Protein AF-A0A9N9IMZ1-F1 (afdb_monomer)

Structure (mmCIF, N/CA/C/O backbone):
data_AF-A0A9N9IMZ1-F1
#
_entry.id   AF-A0A9N9IMZ1-F1
#
loop_
_atom_site.group_PDB
_atom_site.id
_atom_site.type_symbol
_atom_site.label_atom_id
_atom_site.label_alt_id
_atom_site.label_comp_id
_atom_site.label_asym_id
_atom_site.label_entity_id
_atom_site.label_seq_id
_atom_site.pdbx_PDB_ins_code
_atom_site.Cartn_x
_atom_site.Cartn_y
_atom_site.Cartn_z
_atom_site.occupancy
_atom_site.B_iso_or_equiv
_atom_site.auth_seq_id
_atom_site.auth_comp_id
_atom_site.auth_asym_id
_atom_site.auth_atom_id
_atom_site.pdbx_PDB_model_num
ATOM 1 N N . ALA A 1 1 ? -19.284 18.993 -23.739 1.00 40.97 1 ALA A N 1
ATOM 2 C CA . ALA A 1 1 ? -19.706 17.593 -23.577 1.00 40.97 1 ALA A CA 1
ATOM 3 C C . ALA A 1 1 ? -20.248 17.410 -22.160 1.00 40.97 1 ALA A C 1
ATOM 5 O O . ALA A 1 1 ? -19.485 17.310 -21.209 1.00 40.97 1 ALA A O 1
ATOM 6 N N . ASP A 1 2 ? -21.569 17.551 -22.068 1.00 45.91 2 ASP A N 1
ATOM 7 C CA . ASP A 1 2 ? -22.523 17.080 -21.057 1.00 45.91 2 ASP A CA 1
ATOM 8 C C . ASP A 1 2 ? -22.182 17.094 -19.559 1.00 45.91 2 ASP A C 1
ATOM 10 O O . ASP A 1 2 ? -21.832 16.078 -18.962 1.00 4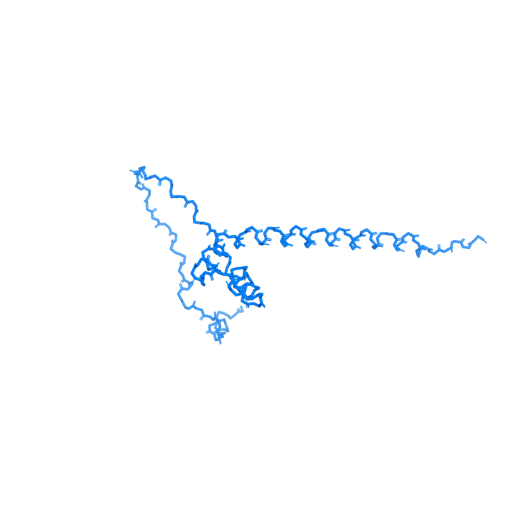5.91 2 ASP A O 1
ATOM 14 N N . LYS A 1 3 ? -22.500 18.221 -18.904 1.00 49.62 3 LYS A N 1
ATOM 15 C CA . LYS A 1 3 ? -22.814 18.239 -17.461 1.00 49.62 3 LYS A CA 1
ATOM 16 C C . LYS A 1 3 ? -24.019 17.343 -17.123 1.00 49.62 3 LYS A C 1
ATOM 18 O O . LYS A 1 3 ? -24.085 16.814 -16.019 1.00 49.62 3 LYS A O 1
ATOM 23 N N . GLU A 1 4 ? -24.930 17.146 -18.078 1.00 53.75 4 GLU A N 1
ATOM 24 C CA . GLU A 1 4 ? -26.135 16.319 -17.928 1.00 53.75 4 GLU A CA 1
ATOM 25 C C . GLU A 1 4 ? -25.819 14.835 -17.706 1.00 53.75 4 GLU A C 1
ATOM 27 O O . GLU A 1 4 ? -26.417 14.201 -16.840 1.00 53.75 4 GLU A O 1
ATOM 32 N N . LYS A 1 5 ? -24.805 14.292 -18.394 1.00 53.62 5 LYS A N 1
ATOM 33 C CA . LYS A 1 5 ? -24.388 12.890 -18.221 1.00 53.62 5 LYS A CA 1
ATOM 34 C C . LYS A 1 5 ? -23.650 12.632 -16.909 1.00 53.62 5 LYS A C 1
ATOM 36 O O . LYS A 1 5 ? -23.683 11.516 -16.401 1.00 53.62 5 LYS A O 1
ATOM 41 N N . LEU A 1 6 ? -23.008 13.653 -16.333 1.00 50.69 6 LEU A N 1
ATOM 42 C CA . LEU A 1 6 ? -22.298 13.522 -15.059 1.00 50.69 6 LEU A CA 1
ATOM 43 C C . LEU A 1 6 ? -23.271 13.434 -13.871 1.00 50.69 6 LEU A C 1
ATOM 45 O O . LEU A 1 6 ? -22.971 12.740 -12.905 1.00 50.69 6 LEU A O 1
ATOM 49 N N . ALA A 1 7 ? -24.444 14.073 -13.971 1.00 53.25 7 ALA A N 1
ATOM 50 C CA . ALA A 1 7 ? -25.483 14.072 -12.938 1.00 53.25 7 ALA A CA 1
ATOM 51 C C . ALA A 1 7 ? -26.222 12.729 -12.787 1.00 53.25 7 ALA A C 1
ATOM 53 O O . ALA A 1 7 ? -26.801 12.456 -11.740 1.00 53.25 7 ALA A O 1
ATOM 54 N N . GLN A 1 8 ? -26.186 11.890 -13.824 1.00 54.94 8 GLN A N 1
ATOM 55 C CA . GLN A 1 8 ? -26.837 10.575 -13.851 1.00 54.94 8 GLN A CA 1
ATOM 56 C C . GLN A 1 8 ? -25.913 9.442 -13.372 1.00 54.94 8 GLN A C 1
ATOM 58 O O . GLN A 1 8 ? -26.324 8.285 -13.316 1.00 54.94 8 GLN A O 1
ATOM 63 N N . HIS A 1 9 ? -24.658 9.749 -13.026 1.00 53.62 9 HIS A N 1
ATOM 64 C CA . HIS A 1 9 ? -23.725 8.746 -12.527 1.00 53.62 9 HIS A CA 1
ATOM 65 C C . HIS A 1 9 ? -24.094 8.371 -11.079 1.00 53.62 9 HIS A C 1
ATOM 67 O O . HIS A 1 9 ? -24.279 9.271 -10.259 1.00 53.62 9 HIS A O 1
ATOM 73 N N . PRO A 1 10 ? -24.129 7.079 -10.698 1.00 55.06 10 PRO A N 1
ATOM 74 C CA . PRO A 1 10 ? -24.545 6.628 -9.357 1.00 55.06 10 PRO A CA 1
ATOM 75 C C . PRO A 1 10 ? -23.657 7.143 -8.208 1.00 55.06 10 PRO A C 1
ATOM 77 O O . PRO A 1 10 ? -23.964 6.952 -7.036 1.00 55.06 10 PRO A O 1
ATOM 80 N N . THR A 1 11 ? -22.545 7.798 -8.540 1.00 54.66 11 THR A N 1
ATOM 81 C CA . THR A 1 11 ? -21.580 8.410 -7.619 1.00 54.66 11 THR A CA 1
ATOM 82 C C . THR A 1 11 ? -21.624 9.944 -7.625 1.00 54.66 11 THR A C 1
ATOM 84 O O . THR A 1 11 ? -20.747 10.577 -7.036 1.00 54.66 11 THR A O 1
ATOM 87 N N . TYR A 1 12 ? -22.585 10.563 -8.314 1.00 47.25 12 TYR A N 1
ATOM 88 C CA . TYR A 1 12 ? -22.712 12.016 -8.394 1.00 47.25 12 TYR A CA 1
ATOM 89 C C . TYR A 1 12 ? -23.315 12.595 -7.106 1.00 47.25 12 TYR A C 1
ATOM 91 O O . TYR A 1 12 ? -24.391 12.192 -6.676 1.00 47.25 12 TYR A O 1
ATOM 99 N N . CYS A 1 13 ? -22.619 13.557 -6.491 1.00 52.16 13 CYS A N 1
ATOM 100 C CA . CYS A 1 13 ? -23.084 14.276 -5.305 1.00 52.16 13 CYS A CA 1
ATOM 101 C C . CYS A 1 13 ? -23.328 15.751 -5.647 1.00 52.16 13 CYS A C 1
ATOM 103 O O . CYS A 1 13 ? -22.394 16.499 -5.951 1.00 52.16 13 CYS A O 1
ATOM 105 N N . SER A 1 14 ? -24.591 16.166 -5.563 1.00 49.59 14 SER A N 1
ATOM 106 C CA . SER A 1 14 ? -25.085 17.513 -5.873 1.00 49.59 14 SER A CA 1
ATOM 107 C C . SER A 1 14 ? -24.464 18.613 -4.998 1.00 49.59 14 SER A C 1
ATOM 109 O O . SER A 1 14 ? -24.366 19.761 -5.427 1.00 49.59 14 SER A O 1
ATOM 111 N N . ASP A 1 15 ? -23.992 18.267 -3.796 1.00 52.47 15 ASP A N 1
ATOM 112 C CA . ASP A 1 15 ? -23.416 19.213 -2.829 1.00 52.47 15 ASP A CA 1
ATOM 113 C C . ASP A 1 15 ? -21.951 19.581 -3.117 1.00 52.47 15 ASP A C 1
ATOM 115 O O . ASP A 1 15 ? -21.393 20.488 -2.495 1.00 52.47 15 ASP A O 1
ATOM 119 N N . CYS A 1 16 ? -21.299 18.912 -4.073 1.00 46.38 16 CYS A N 1
ATOM 120 C CA . CYS A 1 16 ? -19.895 19.164 -4.407 1.00 46.38 16 CYS A CA 1
ATOM 121 C C . CYS A 1 16 ? -19.679 20.339 -5.383 1.00 46.38 16 CYS A C 1
ATOM 123 O O . CYS A 1 16 ? -18.531 20.667 -5.685 1.00 46.38 16 CYS A O 1
ATOM 125 N N . VAL A 1 17 ? -20.742 21.008 -5.853 1.00 45.75 17 VAL A N 1
ATOM 126 C CA . VAL A 1 17 ? -20.668 22.101 -6.847 1.00 45.75 17 VAL A CA 1
ATOM 127 C C . VAL A 1 17 ? -21.015 23.460 -6.230 1.00 45.75 17 VAL A C 1
ATOM 129 O O . VAL A 1 17 ? -21.928 24.153 -6.670 1.00 45.75 17 VAL A O 1
ATOM 132 N N . LYS A 1 18 ? -20.267 23.895 -5.214 1.00 47.03 18 LYS A N 1
ATOM 133 C CA . LYS A 1 18 ? -20.203 25.328 -4.872 1.00 47.03 18 LYS A CA 1
ATOM 134 C C . LYS A 1 18 ? -18.758 25.774 -4.657 1.00 47.03 18 LYS A C 1
ATOM 136 O O . LYS A 1 18 ? -18.211 25.560 -3.576 1.00 47.03 18 LYS A O 1
ATOM 141 N N . PRO A 1 19 ? -18.128 26.440 -5.642 1.00 46.00 19 PRO A N 1
ATOM 142 C CA . PRO A 1 19 ? -16.925 27.211 -5.389 1.00 46.00 19 PRO A CA 1
ATOM 143 C C . PRO A 1 19 ? -17.338 28.558 -4.777 1.00 46.00 19 PRO A C 1
ATOM 145 O O . PRO A 1 19 ? -17.509 29.543 -5.486 1.00 46.00 19 PRO A O 1
ATOM 148 N N . SER A 1 20 ? -17.518 28.625 -3.456 1.00 39.38 20 SER A N 1
ATOM 149 C CA . SER A 1 20 ? -17.590 29.923 -2.767 1.00 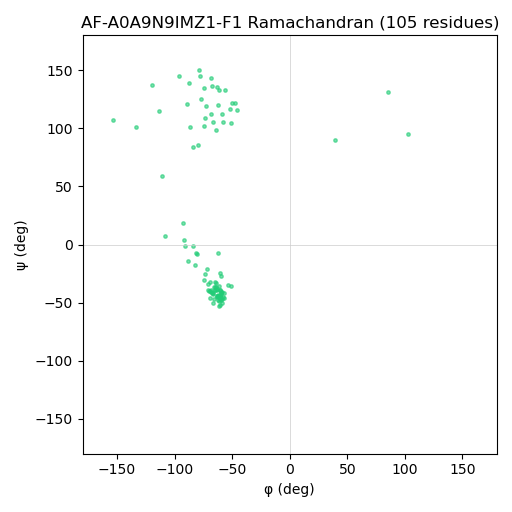39.38 20 SER A CA 1
ATOM 150 C C . SER A 1 20 ? -16.177 30.409 -2.466 1.00 39.38 20 SER A C 1
ATOM 152 O O . SER A 1 20 ? -15.638 30.194 -1.380 1.00 39.38 20 SER A O 1
ATOM 154 N N . LEU A 1 21 ? -15.565 31.048 -3.460 1.00 47.97 21 LEU A N 1
ATOM 155 C CA . LEU A 1 21 ? -14.424 31.933 -3.260 1.00 47.97 21 LEU A CA 1
ATOM 156 C C . LEU A 1 21 ? -14.935 33.349 -2.960 1.00 47.97 21 LEU A C 1
ATOM 158 O O . LEU A 1 21 ? -15.842 33.825 -3.634 1.00 47.97 21 LEU A O 1
ATOM 162 N N . LEU A 1 22 ? -14.259 33.989 -1.994 1.00 45.62 22 LEU A N 1
ATOM 163 C CA . LEU A 1 22 ? -14.318 35.389 -1.532 1.00 45.62 22 LEU A CA 1
ATOM 164 C C . LEU A 1 22 ? -15.095 35.627 -0.222 1.00 45.62 22 LEU A C 1
ATOM 166 O O . LEU A 1 22 ? -16.297 35.860 -0.202 1.00 45.62 22 LEU A O 1
ATOM 170 N N . VAL A 1 23 ? -14.341 35.646 0.887 1.00 41.47 23 VAL A N 1
ATOM 171 C CA . VAL A 1 23 ? -14.730 36.260 2.170 1.00 41.47 23 VAL A CA 1
ATOM 172 C C . VAL A 1 23 ? -13.692 37.352 2.496 1.00 41.47 23 VAL A C 1
ATOM 174 O O . VAL A 1 23 ? -12.501 37.092 2.300 1.00 41.47 23 VAL A O 1
ATOM 177 N N . PRO A 1 24 ? -14.078 38.551 2.983 1.00 42.41 24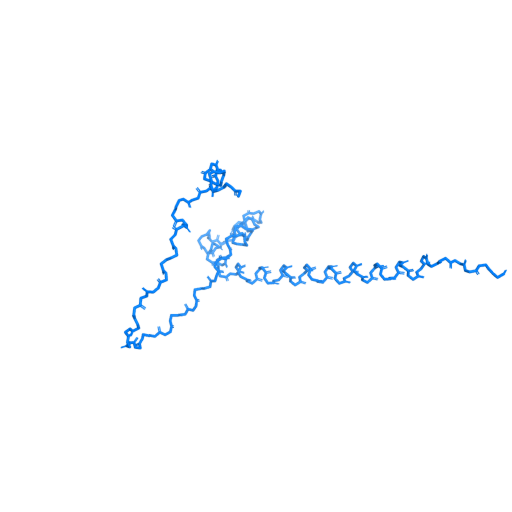 PRO A N 1
ATOM 178 C CA . PRO A 1 24 ? -13.134 39.626 3.292 1.00 42.41 24 PRO A CA 1
ATOM 179 C C . PRO A 1 24 ? -12.240 39.275 4.492 1.00 42.41 24 PRO A C 1
ATOM 181 O O . PRO A 1 24 ? -12.683 38.656 5.461 1.00 42.41 24 PRO A O 1
ATOM 184 N N . ILE A 1 25 ? -10.971 39.689 4.441 1.00 45.47 25 ILE A N 1
ATOM 185 C CA . ILE A 1 25 ? -9.961 39.423 5.477 1.00 45.47 25 ILE A CA 1
ATOM 186 C C . ILE A 1 25 ? -10.228 40.311 6.703 1.00 45.47 25 ILE A C 1
ATOM 188 O O . ILE A 1 25 ? -9.856 41.482 6.723 1.00 45.47 25 ILE A O 1
ATOM 192 N N . ALA A 1 26 ? -10.815 39.742 7.757 1.00 45.41 26 ALA A N 1
ATOM 193 C CA . ALA A 1 26 ? -10.814 40.343 9.090 1.00 45.41 26 ALA A CA 1
ATOM 194 C C . ALA A 1 26 ? -9.569 39.879 9.871 1.00 45.41 26 ALA A C 1
ATOM 196 O O . ALA A 1 26 ? -9.357 38.681 10.083 1.00 45.41 26 ALA A O 1
ATOM 197 N N . LYS A 1 27 ? -8.730 40.835 10.290 1.00 49.12 27 LYS A N 1
ATOM 198 C CA . LYS A 1 27 ? -7.528 40.609 11.107 1.00 49.12 27 LYS A CA 1
ATOM 199 C C . LYS A 1 27 ? -7.931 40.111 12.501 1.00 49.12 27 LYS A C 1
ATOM 201 O O . LYS A 1 27 ? -8.386 40.884 13.333 1.00 49.12 27 LYS A O 1
ATOM 206 N N . GLY A 1 28 ? -7.733 38.822 12.755 1.00 43.56 28 GLY A N 1
ATOM 207 C CA . GLY A 1 28 ? -7.857 38.220 14.081 1.00 43.56 28 GLY A CA 1
ATOM 208 C C . GLY A 1 28 ? -6.977 36.979 14.172 1.00 43.56 28 GLY A C 1
ATOM 209 O O . GLY A 1 28 ? -7.273 35.951 13.561 1.00 43.56 28 GLY A O 1
ATOM 210 N N . SER A 1 29 ? -5.873 37.083 14.906 1.00 51.78 29 SER A N 1
ATOM 211 C CA . SER A 1 29 ? -4.922 36.004 15.172 1.00 51.78 29 SER A CA 1
ATOM 212 C C . SER A 1 29 ? -5.588 34.889 15.986 1.00 51.78 29 SER A C 1
ATOM 214 O O . SER A 1 29 ? -5.707 34.959 17.205 1.00 51.78 29 SER A O 1
ATOM 216 N N . LYS A 1 30 ? -6.031 33.824 15.309 1.00 54.59 30 LYS A N 1
AT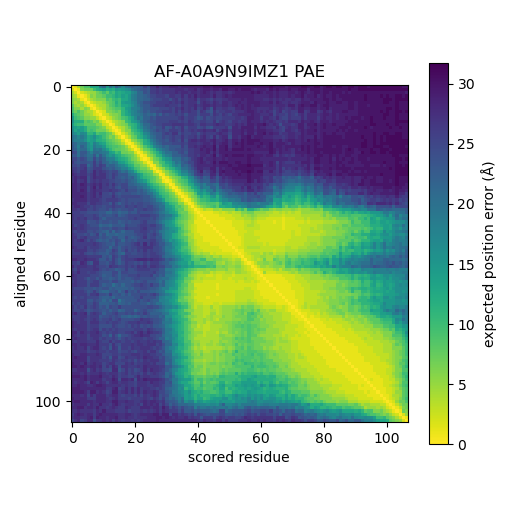OM 217 C CA . LYS A 1 30 ? -6.428 32.564 15.957 1.00 54.59 30 LYS A CA 1
ATOM 218 C C . LYS A 1 30 ? -5.257 31.578 15.929 1.00 54.59 30 LYS A C 1
ATOM 220 O O . LYS A 1 30 ? -4.525 31.550 14.936 1.00 54.59 30 LYS A O 1
ATOM 225 N N . PRO A 1 31 ? -5.080 30.745 16.973 1.00 50.03 31 PRO A N 1
ATOM 226 C CA . PRO A 1 31 ? -4.006 29.763 17.019 1.00 50.03 31 PRO A CA 1
ATOM 227 C C . PRO A 1 31 ? -4.079 28.853 15.791 1.00 50.03 31 PRO A C 1
ATOM 229 O O . PRO A 1 31 ? -5.155 28.381 15.407 1.00 50.03 31 PRO A O 1
ATOM 232 N N . ARG A 1 32 ? -2.920 28.646 15.157 1.00 53.25 32 ARG A N 1
ATOM 233 C CA . ARG A 1 32 ? -2.738 27.847 13.941 1.00 53.25 32 ARG A CA 1
ATOM 234 C C . ARG A 1 32 ? -3.388 26.478 14.156 1.00 53.25 32 ARG A C 1
ATOM 236 O O . ARG A 1 32 ? -2.866 25.647 14.896 1.00 53.25 32 ARG A O 1
ATOM 243 N N . LYS A 1 33 ? -4.559 26.255 13.543 1.00 51.97 33 LYS A N 1
ATOM 244 C CA . LYS A 1 33 ? -5.253 24.961 13.566 1.00 51.97 33 LYS A CA 1
ATOM 245 C C . LYS A 1 33 ? -4.245 23.903 13.123 1.00 51.97 33 LYS A C 1
ATOM 247 O O . LYS A 1 33 ? -3.758 23.976 11.995 1.00 51.97 33 LYS A O 1
ATOM 252 N N . LYS A 1 34 ? -3.917 22.955 14.012 1.00 51.88 34 LYS A N 1
ATOM 253 C CA . LYS A 1 34 ? -3.098 21.783 13.673 1.00 51.88 34 LYS A CA 1
ATOM 254 C C . LYS A 1 34 ? -3.675 21.199 12.386 1.00 51.88 34 LYS A C 1
ATOM 256 O O . LYS A 1 34 ? -4.881 20.944 12.327 1.00 51.88 34 LYS A O 1
ATOM 261 N N . ALA A 1 35 ? -2.849 21.103 11.343 1.00 52.12 35 ALA A N 1
ATOM 262 C CA . ALA A 1 35 ? -3.280 20.631 10.037 1.00 52.12 35 ALA A CA 1
ATOM 263 C C . ALA A 1 35 ? -4.044 19.318 10.233 1.00 52.12 35 ALA A C 1
ATOM 265 O O . ALA A 1 35 ? -3.527 18.381 10.843 1.00 52.12 35 ALA A O 1
ATOM 266 N N . LYS A 1 36 ? -5.310 19.277 9.797 1.00 56.00 36 LYS A N 1
ATOM 267 C CA . LYS A 1 36 ? -6.099 18.046 9.850 1.00 56.00 36 LYS A CA 1
ATOM 268 C C . LYS A 1 36 ? -5.325 17.018 9.034 1.00 56.00 36 LYS A C 1
ATOM 270 O O . LYS A 1 36 ? -5.200 17.195 7.825 1.00 56.00 36 LYS A O 1
ATOM 275 N N . VAL A 1 37 ? -4.794 15.989 9.699 1.00 56.53 37 VAL A N 1
ATOM 276 C CA . VAL A 1 37 ? -4.185 14.825 9.045 1.00 56.53 37 VAL A CA 1
ATOM 277 C C . VAL A 1 37 ? -5.151 14.407 7.943 1.00 56.53 37 VAL A C 1
ATOM 279 O O . VAL A 1 37 ? -6.316 14.118 8.239 1.00 56.53 37 VAL A O 1
ATOM 282 N N . LYS A 1 38 ? -4.718 14.497 6.678 1.00 59.50 38 LYS A N 1
ATOM 283 C CA . LYS A 1 38 ? -5.528 14.072 5.533 1.00 59.50 38 LYS A CA 1
ATOM 284 C C . LYS A 1 38 ? -5.858 12.605 5.774 1.00 59.50 38 LYS A C 1
ATOM 286 O O . LYS A 1 38 ? -4.985 11.749 5.694 1.00 59.50 38 LYS A O 1
ATOM 291 N N . LYS A 1 39 ? -7.103 12.341 6.162 1.00 63.19 39 LYS A N 1
ATOM 292 C CA . LYS A 1 39 ? -7.576 10.994 6.462 1.00 63.19 39 LYS A CA 1
ATOM 293 C C . LYS A 1 39 ? -7.602 10.241 5.138 1.00 63.19 39 LYS A C 1
ATOM 295 O O . LYS A 1 39 ? -8.381 10.604 4.260 1.00 63.19 39 LYS A O 1
ATOM 300 N N . ASN A 1 40 ? -6.732 9.250 4.973 1.00 76.56 40 ASN A N 1
ATOM 301 C CA . ASN A 1 40 ? -6.803 8.373 3.816 1.00 76.56 40 ASN A CA 1
ATOM 302 C C . ASN A 1 40 ? -7.781 7.241 4.136 1.00 76.56 40 ASN A C 1
ATOM 304 O O . ASN A 1 40 ? -7.452 6.299 4.856 1.00 76.56 40 ASN A O 1
ATOM 308 N N . THR A 1 41 ? -8.999 7.373 3.617 1.00 82.31 41 THR A N 1
ATOM 309 C CA . THR A 1 41 ? -10.096 6.434 3.861 1.00 82.31 41 THR A CA 1
ATOM 310 C C . THR A 1 41 ? -9.768 5.021 3.373 1.00 82.31 41 THR A C 1
ATOM 312 O O . THR A 1 41 ? -10.070 4.054 4.064 1.00 82.31 41 THR A O 1
ATOM 315 N N . VAL A 1 42 ? -9.097 4.886 2.225 1.00 85.81 42 VAL A N 1
ATOM 316 C CA . VAL A 1 42 ? -8.738 3.577 1.655 1.00 85.81 42 VAL A CA 1
ATOM 317 C C . VAL A 1 42 ? -7.722 2.862 2.544 1.00 85.81 42 VAL A C 1
ATOM 319 O O . VAL A 1 42 ? -7.948 1.721 2.941 1.00 85.81 42 VAL A O 1
ATOM 322 N N . ALA A 1 43 ? -6.641 3.546 2.924 1.00 84.19 43 ALA A N 1
ATOM 323 C CA . ALA A 1 43 ? -5.615 2.979 3.800 1.00 84.19 43 ALA A CA 1
ATOM 324 C C . ALA A 1 43 ? -6.166 2.644 5.199 1.00 84.19 43 ALA A C 1
ATOM 326 O O . ALA A 1 43 ? -5.758 1.657 5.807 1.00 84.19 43 ALA A O 1
ATOM 327 N N . TYR A 1 44 ? -7.130 3.429 5.691 1.00 88.69 44 TYR A N 1
ATOM 328 C CA . TYR A 1 44 ? -7.837 3.149 6.941 1.00 88.69 44 TYR A CA 1
ATOM 329 C C . TYR A 1 44 ? -8.598 1.815 6.894 1.00 88.69 44 TYR A C 1
ATOM 331 O O . TYR A 1 44 ? -8.393 0.970 7.765 1.00 88.69 44 TYR A O 1
ATOM 339 N N . TYR A 1 45 ? -9.440 1.601 5.877 1.00 89.69 45 TYR A N 1
ATOM 340 C CA . TYR A 1 45 ? -10.209 0.356 5.761 1.00 89.69 45 TYR A CA 1
ATOM 341 C C . TYR A 1 45 ? -9.331 -0.852 5.429 1.00 89.69 45 TYR A C 1
ATOM 343 O O . TYR A 1 45 ? -9.607 -1.947 5.910 1.00 89.69 45 TYR A O 1
ATOM 351 N N . GLN A 1 46 ? -8.243 -0.663 4.681 1.00 87.94 46 GLN A N 1
ATOM 352 C CA . GLN A 1 46 ? -7.255 -1.721 4.450 1.00 87.94 46 GLN A CA 1
ATOM 353 C C . GLN A 1 46 ? -6.575 -2.157 5.752 1.00 87.94 46 GLN A C 1
ATOM 355 O O . GLN A 1 46 ? -6.474 -3.353 6.010 1.00 87.94 46 GLN A O 1
ATOM 360 N N . CYS A 1 47 ? -6.171 -1.202 6.595 1.00 87.62 47 CYS A N 1
ATOM 361 C CA . CYS A 1 47 ? -5.614 -1.491 7.917 1.00 87.62 47 CYS A CA 1
ATOM 362 C C . CYS A 1 47 ? -6.614 -2.257 8.792 1.00 87.62 47 CYS A C 1
ATOM 364 O O . CYS A 1 47 ? -6.272 -3.298 9.346 1.00 87.62 47 CYS A O 1
ATOM 366 N N . LEU A 1 48 ? -7.870 -1.801 8.847 1.00 88.69 48 LEU A N 1
ATOM 367 C CA . LEU A 1 48 ? -8.924 -2.503 9.582 1.00 88.69 48 LEU A CA 1
ATOM 368 C C . LEU A 1 48 ? -9.137 -3.929 9.071 1.00 88.69 48 LEU A C 1
ATOM 370 O O . LEU A 1 48 ? -9.197 -4.854 9.873 1.00 88.69 48 LEU A O 1
ATOM 374 N N . SER A 1 49 ? -9.223 -4.112 7.752 1.00 88.81 49 SER A N 1
ATOM 375 C CA . SER A 1 49 ? -9.392 -5.431 7.139 1.00 88.81 49 SER A CA 1
ATOM 376 C C . SER A 1 49 ? -8.255 -6.375 7.524 1.00 88.81 49 SER A C 1
ATOM 378 O O . SER A 1 49 ? -8.518 -7.514 7.900 1.00 88.81 49 SER A O 1
ATOM 380 N N . ALA A 1 50 ? -7.006 -5.904 7.471 1.00 86.44 50 ALA A N 1
ATOM 381 C CA . ALA A 1 50 ? -5.839 -6.699 7.842 1.00 86.44 50 ALA A CA 1
ATOM 382 C C . ALA A 1 50 ? -5.865 -7.091 9.329 1.00 86.44 50 ALA A C 1
ATOM 384 O O . ALA A 1 50 ? -5.667 -8.258 9.661 1.00 86.44 50 ALA A O 1
ATOM 385 N N . CYS A 1 51 ? -6.187 -6.149 10.222 1.00 85.31 51 CYS A N 1
ATOM 386 C CA . CYS A 1 51 ? -6.319 -6.440 11.651 1.00 85.31 51 CYS A CA 1
ATOM 387 C C . CYS A 1 51 ? -7.465 -7.419 11.950 1.00 85.31 51 CYS A C 1
ATOM 389 O O . CYS A 1 51 ? -7.332 -8.263 12.829 1.00 85.31 51 CYS A O 1
ATOM 391 N N . CYS A 1 52 ? -8.581 -7.341 11.221 1.00 82.50 52 CYS A N 1
ATOM 392 C CA . CYS A 1 52 ? -9.683 -8.289 11.378 1.00 82.50 52 CYS A CA 1
ATOM 393 C C . CYS A 1 52 ? -9.311 -9.698 10.894 1.00 82.50 52 CYS A C 1
ATOM 395 O O . CYS A 1 52 ? -9.669 -10.671 11.552 1.00 82.50 52 CYS A O 1
ATOM 397 N N . GLN A 1 53 ? -8.573 -9.816 9.785 1.00 86.44 53 GLN A N 1
ATOM 398 C CA . GLN A 1 53 ? -8.116 -11.105 9.245 1.00 86.44 53 GLN A CA 1
ATOM 399 C C . GLN A 1 53 ? -7.129 -11.824 10.173 1.00 86.44 53 GLN A C 1
ATOM 401 O O . GLN A 1 53 ? -7.131 -13.048 10.234 1.00 86.44 53 GLN A O 1
ATOM 406 N N . GLN A 1 54 ? -6.308 -11.074 10.910 1.00 82.12 54 GLN A N 1
ATOM 407 C CA . GLN A 1 54 ? -5.336 -11.624 11.864 1.00 82.12 54 GLN A CA 1
ATOM 408 C C . GLN A 1 54 ? -5.950 -11.991 13.224 1.00 82.12 54 GLN A C 1
ATOM 410 O O . GLN A 1 54 ? -5.281 -12.592 14.060 1.00 82.12 54 GLN A O 1
ATOM 415 N N . GLY A 1 55 ? -7.218 -11.643 13.446 1.00 79.88 55 GLY A N 1
ATOM 416 C CA . GLY A 1 55 ? -7.840 -11.695 14.760 1.00 79.88 55 GLY A CA 1
ATOM 417 C C . GLY A 1 55 ? -7.560 -10.419 15.557 1.00 79.88 55 GLY A C 1
ATOM 418 O O . GLY A 1 55 ? -6.438 -9.941 15.673 1.00 79.88 55 GLY A O 1
ATOM 419 N N . ILE A 1 56 ? -8.624 -9.847 16.117 1.00 77.81 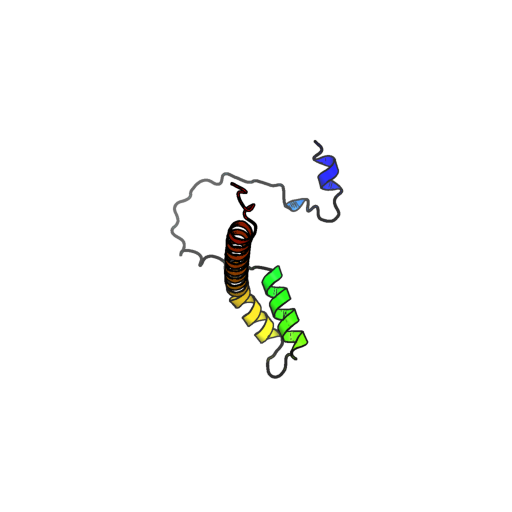56 ILE A N 1
ATOM 420 C CA . ILE A 1 56 ? -8.587 -8.527 16.770 1.00 77.81 56 ILE A CA 1
ATOM 421 C C . ILE A 1 56 ? -8.075 -8.647 18.221 1.00 77.81 56 ILE A C 1
ATOM 423 O O . ILE A 1 56 ? -7.625 -7.670 18.814 1.00 77.81 56 ILE A O 1
ATOM 427 N N . SER A 1 57 ? -8.099 -9.856 18.789 1.00 74.44 57 SER A N 1
ATOM 428 C CA . SER A 1 57 ? -7.611 -10.144 20.140 1.00 74.44 57 SER A CA 1
ATOM 429 C C . SER A 1 57 ? -6.087 -9.975 20.230 1.00 74.44 57 SER A C 1
ATOM 431 O O . SER A 1 57 ? -5.385 -10.442 19.334 1.00 74.44 57 SER A O 1
ATOM 433 N N . PRO A 1 58 ? -5.541 -9.334 21.285 1.00 77.81 58 PRO A N 1
ATOM 434 C CA . PRO A 1 58 ? -6.199 -8.878 22.520 1.00 77.81 58 PRO A CA 1
ATOM 435 C C . PRO A 1 58 ? -6.726 -7.429 22.481 1.00 77.81 58 PRO A C 1
ATOM 437 O O . PRO A 1 58 ? -7.190 -6.908 23.497 1.00 77.81 58 PRO A O 1
ATOM 440 N N . LYS A 1 59 ? -6.625 -6.731 21.345 1.00 82.12 59 LYS A N 1
ATOM 441 C CA . LYS A 1 59 ? -6.995 -5.313 21.241 1.00 82.12 59 LYS A CA 1
ATOM 442 C C . LYS A 1 59 ? -8.512 -5.140 21.125 1.00 82.12 59 LYS A C 1
ATOM 444 O O . LYS A 1 59 ? -9.227 -5.961 20.562 1.00 82.12 59 LYS A O 1
ATOM 449 N N . LYS A 1 60 ? -9.034 -4.016 21.625 1.00 87.38 60 LYS A N 1
ATOM 450 C CA . LYS A 1 60 ? -10.435 -3.633 21.374 1.00 87.38 60 LYS A CA 1
ATOM 451 C C . LYS A 1 60 ? -10.565 -3.054 19.965 1.00 87.38 60 LYS A C 1
ATOM 453 O O . LYS A 1 60 ? -9.691 -2.309 19.526 1.00 87.38 60 LYS A O 1
ATOM 458 N N . ILE A 1 61 ? -11.691 -3.298 19.291 1.00 85.62 61 ILE A N 1
ATOM 459 C CA . ILE A 1 61 ? -11.960 -2.751 17.945 1.00 85.62 61 ILE A CA 1
ATOM 460 C C . ILE A 1 61 ? -11.802 -1.222 17.884 1.00 85.62 61 ILE A C 1
ATOM 462 O O . ILE A 1 61 ? -11.303 -0.678 16.904 1.00 85.62 61 ILE A O 1
ATOM 466 N N . THR A 1 62 ? -12.156 -0.519 18.963 1.00 89.19 62 THR A N 1
ATOM 467 C CA . THR A 1 62 ? -12.003 0.937 19.083 1.00 89.19 62 THR A CA 1
ATOM 468 C C . THR A 1 62 ? -10.540 1.377 19.093 1.00 89.19 62 THR A C 1
ATOM 470 O O . THR A 1 62 ? -10.206 2.403 18.499 1.00 89.19 62 THR A O 1
ATOM 473 N N . GLN A 1 63 ? -9.660 0.592 19.717 1.00 88.38 63 GLN A N 1
ATOM 474 C CA . GLN A 1 63 ? -8.221 0.837 19.732 1.00 88.38 63 GLN A CA 1
ATOM 475 C C . GLN A 1 63 ? -7.623 0.612 18.342 1.00 88.38 63 GLN A C 1
ATOM 477 O O . GLN A 1 63 ? -6.910 1.477 17.841 1.00 88.38 63 GLN A O 1
ATOM 482 N N . VAL A 1 64 ? -7.993 -0.486 17.679 1.00 87.88 64 VAL A N 1
ATOM 483 C CA . VAL A 1 64 ? -7.558 -0.779 16.304 1.00 87.88 64 VAL A CA 1
ATOM 484 C C . VAL A 1 64 ? -8.020 0.315 15.336 1.00 87.88 64 VAL A C 1
ATOM 486 O O . VAL A 1 64 ? -7.227 0.825 14.546 1.00 87.88 64 VAL A O 1
ATOM 489 N N . ALA A 1 65 ? -9.273 0.764 15.437 1.00 87.56 65 ALA A N 1
ATOM 490 C CA . ALA A 1 65 ? -9.783 1.865 14.622 1.00 87.56 65 ALA A CA 1
ATOM 491 C C . ALA A 1 65 ? -9.007 3.173 14.858 1.00 87.56 65 ALA A C 1
ATOM 493 O O . ALA A 1 65 ? -8.714 3.912 13.915 1.00 87.56 65 ALA A O 1
ATOM 494 N N . HIS A 1 66 ? -8.639 3.466 16.105 1.00 88.19 66 HIS A N 1
ATOM 495 C CA . HIS A 1 66 ? -7.833 4.639 16.421 1.00 88.19 66 HIS A CA 1
ATOM 496 C C . HIS A 1 66 ? -6.417 4.540 15.827 1.00 88.19 66 HIS A C 1
ATOM 498 O O . HIS A 1 66 ? -5.963 5.485 15.176 1.00 88.19 66 HIS A O 1
ATOM 504 N N . GLU A 1 67 ? -5.752 3.396 15.990 1.00 86.69 67 GLU A N 1
ATOM 505 C CA . GLU A 1 67 ? -4.425 3.122 15.422 1.00 86.69 67 GLU A CA 1
ATOM 506 C C . GLU A 1 67 ? -4.443 3.236 13.890 1.00 86.69 67 GLU A C 1
ATOM 508 O O . GLU A 1 67 ? -3.669 4.003 13.315 1.00 86.69 67 GLU A O 1
ATOM 513 N N . CYS A 1 68 ? -5.386 2.574 13.217 1.00 86.06 68 CYS A N 1
ATOM 514 C CA . CYS A 1 68 ? -5.520 2.640 11.761 1.00 86.06 68 CYS A CA 1
ATOM 515 C C . CYS A 1 68 ? -5.799 4.063 11.265 1.00 86.06 68 CYS A C 1
ATOM 517 O O . CYS A 1 68 ? -5.298 4.474 10.217 1.00 86.06 68 CYS A O 1
ATOM 519 N N . LYS A 1 69 ? -6.563 4.862 12.016 1.00 85.69 69 LYS A N 1
ATOM 520 C CA . LYS A 1 69 ? -6.824 6.264 11.667 1.00 85.69 69 LYS A CA 1
ATOM 521 C C . LYS A 1 69 ? -5.558 7.114 11.743 1.00 85.69 69 LYS A C 1
ATOM 523 O O . LYS A 1 69 ? -5.344 7.935 10.850 1.00 85.69 69 LYS A O 1
ATOM 528 N N . GLN A 1 70 ? -4.734 6.921 12.771 1.00 84.69 70 GLN A N 1
ATOM 529 C CA . GLN A 1 70 ? -3.467 7.640 12.928 1.00 84.69 70 GLN A CA 1
ATOM 530 C C . GLN A 1 70 ? -2.426 7.199 11.891 1.00 84.69 70 GLN A C 1
ATOM 532 O O . GLN A 1 70 ? -1.757 8.045 11.300 1.00 84.69 70 GLN A O 1
ATOM 537 N N . ASN A 1 71 ? -2.359 5.898 11.609 1.00 80.31 71 ASN A N 1
ATOM 538 C CA . ASN A 1 71 ? -1.329 5.309 10.754 1.00 80.31 71 ASN A CA 1
ATOM 539 C C . ASN A 1 71 ? -1.682 5.297 9.260 1.00 80.31 71 ASN A C 1
ATOM 541 O O . ASN A 1 71 ? -0.788 5.129 8.435 1.00 80.31 71 ASN A O 1
ATOM 545 N N . SER A 1 72 ? -2.946 5.530 8.881 1.00 78.06 72 SER A N 1
ATOM 546 C CA . SER A 1 72 ? -3.405 5.510 7.478 1.00 78.06 72 SER A CA 1
ATOM 547 C C . SER A 1 72 ? -2.558 6.362 6.520 1.00 78.06 72 SER A C 1
ATOM 549 O O . SER A 1 72 ? -2.329 5.967 5.378 1.00 78.06 72 SER A O 1
ATOM 551 N N . ALA A 1 73 ? -2.053 7.512 6.977 1.00 74.81 73 ALA A N 1
ATOM 552 C CA . ALA A 1 73 ? -1.170 8.361 6.179 1.00 74.81 73 ALA A CA 1
ATOM 553 C C . ALA A 1 73 ? 0.228 7.740 5.987 1.00 74.81 73 ALA A C 1
ATOM 555 O O . ALA A 1 73 ? 0.784 7.812 4.892 1.00 74.81 73 ALA A O 1
ATOM 556 N N . GLY A 1 74 ? 0.770 7.098 7.027 1.00 78.94 74 GLY A N 1
ATOM 557 C CA . GLY A 1 74 ? 2.059 6.403 6.981 1.00 78.94 74 GLY A CA 1
ATOM 558 C C . GLY A 1 74 ? 2.024 5.157 6.095 1.00 78.94 74 GLY A C 1
ATOM 559 O O . GLY A 1 74 ? 2.927 4.961 5.287 1.00 78.94 74 GLY A O 1
ATOM 560 N N . ILE A 1 75 ? 0.936 4.382 6.159 1.00 77.88 75 ILE A N 1
ATOM 561 C CA . ILE A 1 75 ? 0.730 3.189 5.319 1.00 77.88 75 ILE A CA 1
ATOM 562 C C . ILE A 1 75 ? 0.753 3.558 3.828 1.00 77.88 75 ILE A C 1
ATOM 564 O O . ILE A 1 75 ? 1.353 2.857 3.014 1.00 77.88 75 ILE A O 1
ATOM 568 N N . LEU A 1 76 ? 0.144 4.688 3.451 1.00 79.88 76 LEU A N 1
ATOM 569 C CA . LEU A 1 76 ? 0.173 5.158 2.065 1.00 79.88 76 LEU A CA 1
ATOM 570 C C . LEU A 1 76 ? 1.584 5.564 1.621 1.00 79.88 76 LEU A C 1
ATOM 572 O O . LEU A 1 76 ? 1.986 5.253 0.499 1.00 79.88 76 LEU A O 1
ATOM 576 N N . ALA A 1 77 ? 2.325 6.264 2.484 1.00 80.88 77 ALA A N 1
ATOM 577 C CA . ALA A 1 77 ? 3.692 6.678 2.188 1.00 80.88 77 ALA A CA 1
ATOM 578 C C . ALA A 1 77 ? 4.603 5.459 1.976 1.00 80.88 77 ALA A C 1
ATOM 580 O O . ALA A 1 77 ? 5.339 5.420 0.990 1.00 80.88 77 ALA A O 1
ATOM 581 N N . GLN A 1 78 ? 4.475 4.438 2.830 1.00 82.75 78 GLN A N 1
ATOM 582 C CA . GLN A 1 78 ? 5.194 3.170 2.688 1.00 82.75 78 GLN A CA 1
ATOM 583 C C . GLN A 1 78 ? 4.851 2.469 1.371 1.00 82.75 78 GLN A C 1
ATOM 585 O O . GLN A 1 78 ? 5.752 2.196 0.582 1.00 82.75 78 GLN A O 1
ATOM 590 N N . ARG A 1 79 ? 3.560 2.281 1.063 1.00 84.12 79 ARG A N 1
ATOM 591 C CA . ARG A 1 79 ? 3.140 1.685 -0.218 1.00 84.12 79 ARG A CA 1
ATOM 592 C C . ARG A 1 79 ? 3.662 2.447 -1.429 1.00 84.12 79 ARG A C 1
ATOM 594 O O . ARG A 1 79 ? 4.105 1.845 -2.398 1.00 84.12 79 ARG A O 1
ATOM 601 N N . THR A 1 80 ? 3.624 3.775 -1.382 1.00 86.25 80 THR A N 1
ATOM 602 C CA . THR A 1 80 ? 4.136 4.613 -2.476 1.00 86.25 80 THR A CA 1
ATOM 603 C C . THR A 1 80 ? 5.641 4.407 -2.667 1.00 86.25 80 THR A C 1
ATOM 605 O O . THR A 1 80 ? 6.116 4.347 -3.801 1.00 86.25 80 THR A O 1
ATOM 608 N N . GLN A 1 81 ? 6.396 4.268 -1.574 1.00 89.25 81 GLN A N 1
ATOM 609 C CA . GLN A 1 81 ? 7.827 3.980 -1.630 1.00 89.25 81 GLN A CA 1
ATOM 610 C C . GLN A 1 81 ? 8.107 2.574 -2.179 1.00 89.25 81 GLN A C 1
ATOM 612 O O . GLN A 1 81 ? 9.010 2.414 -2.995 1.00 89.25 81 GLN A O 1
ATOM 617 N N . GLU A 1 82 ? 7.334 1.569 -1.774 1.00 89.94 82 GLU A N 1
ATOM 618 C CA . GLU A 1 82 ? 7.457 0.199 -2.288 1.00 89.94 82 GLU A CA 1
ATOM 619 C C . GLU A 1 82 ? 7.154 0.114 -3.785 1.00 89.94 82 GLU A C 1
ATOM 621 O O . GLU A 1 82 ? 7.932 -0.479 -4.529 1.00 89.94 82 GLU A O 1
ATOM 626 N N . ILE A 1 83 ? 6.087 0.773 -4.249 1.00 91.31 83 ILE A N 1
ATOM 627 C CA . ILE A 1 83 ? 5.757 0.864 -5.680 1.00 91.31 83 ILE A CA 1
ATOM 628 C C . ILE A 1 83 ? 6.906 1.512 -6.458 1.00 91.31 83 ILE A C 1
ATOM 630 O O . ILE A 1 83 ? 7.260 1.045 -7.539 1.00 91.31 83 ILE A O 1
ATOM 634 N N . ARG A 1 84 ? 7.526 2.563 -5.905 1.00 93.50 84 ARG A N 1
ATOM 635 C CA . ARG A 1 84 ? 8.690 3.198 -6.534 1.00 93.50 84 ARG A CA 1
ATOM 636 C C . ARG A 1 84 ? 9.859 2.219 -6.674 1.00 93.50 84 ARG A C 1
ATOM 638 O O . ARG A 1 84 ? 10.391 2.098 -7.770 1.00 93.50 84 ARG A O 1
ATOM 645 N N . LYS A 1 85 ? 10.206 1.492 -5.606 1.00 93.81 85 LYS A N 1
ATOM 646 C CA . LYS A 1 85 ? 11.275 0.478 -5.637 1.00 93.81 85 LYS A CA 1
ATOM 647 C C . LYS A 1 85 ? 10.992 -0.626 -6.658 1.00 93.81 85 LYS A C 1
ATOM 649 O O . LYS A 1 85 ? 11.896 -1.042 -7.372 1.00 93.81 85 LYS A O 1
ATOM 654 N N . LEU A 1 86 ? 9.740 -1.083 -6.74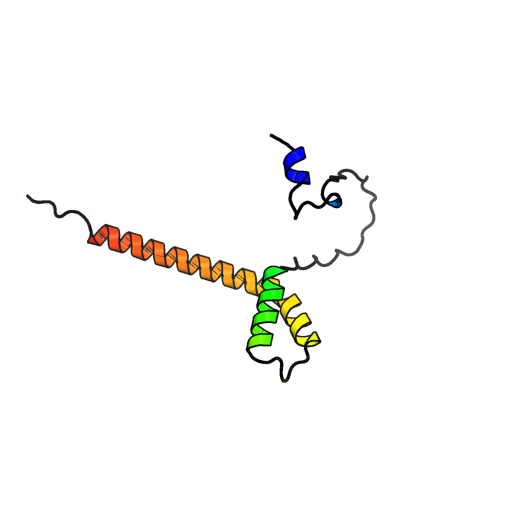8 1.00 94.50 86 LEU A N 1
ATOM 655 C CA . LEU A 1 86 ? 9.320 -2.062 -7.754 1.00 94.50 86 LEU A CA 1
ATOM 656 C C . LEU A 1 86 ? 9.529 -1.531 -9.173 1.00 94.50 86 LEU A C 1
ATOM 658 O O . LEU A 1 86 ? 10.110 -2.225 -10.002 1.00 94.50 86 LEU A O 1
ATOM 662 N N . ASN A 1 87 ? 9.106 -0.296 -9.444 1.00 94.56 87 ASN A N 1
ATOM 663 C CA . ASN A 1 87 ? 9.303 0.325 -10.753 1.00 94.56 87 ASN A CA 1
ATOM 664 C C . ASN A 1 87 ? 10.789 0.453 -11.112 1.00 94.56 87 ASN A C 1
ATOM 666 O O . ASN A 1 87 ? 11.165 0.141 -12.239 1.00 94.56 87 ASN A O 1
ATOM 670 N N . GLU A 1 88 ? 11.633 0.866 -10.164 1.00 95.31 88 GLU A N 1
ATOM 671 C CA . GLU A 1 88 ? 13.087 0.945 -10.356 1.00 95.31 88 GLU A CA 1
ATOM 672 C C . GLU A 1 88 ? 13.686 -0.433 -10.682 1.00 95.31 88 GLU A C 1
ATOM 674 O O . GLU A 1 88 ? 14.462 -0.560 -11.630 1.00 95.31 88 GLU A O 1
ATOM 679 N N . ALA A 1 89 ? 13.275 -1.483 -9.964 1.00 95.12 89 ALA A N 1
ATOM 680 C CA . ALA A 1 89 ? 13.728 -2.847 -10.229 1.00 95.12 89 ALA A CA 1
ATOM 681 C C . ALA A 1 89 ? 13.329 -3.327 -11.636 1.00 95.12 89 ALA A C 1
ATOM 683 O O . ALA A 1 89 ? 14.164 -3.854 -12.371 1.00 95.12 89 ALA A O 1
ATOM 684 N N . TYR A 1 90 ? 12.079 -3.098 -12.053 1.00 95.56 90 TYR A N 1
ATOM 685 C CA . TYR A 1 90 ? 11.626 -3.466 -13.400 1.00 95.56 90 TYR A CA 1
ATOM 686 C C . TYR A 1 90 ? 12.345 -2.686 -14.503 1.00 95.56 90 TYR A C 1
ATOM 688 O O . TYR A 1 90 ? 12.656 -3.259 -15.547 1.00 95.56 90 TYR A O 1
ATOM 696 N N . GLN A 1 91 ? 12.655 -1.407 -14.279 1.00 95.00 91 GLN A N 1
ATOM 697 C CA . GLN A 1 91 ? 13.462 -0.628 -15.218 1.00 95.00 91 GLN A CA 1
ATOM 698 C C . GLN A 1 91 ? 14.867 -1.211 -15.371 1.00 95.00 91 GLN A C 1
ATOM 700 O O . GLN A 1 91 ? 15.337 -1.364 -16.497 1.00 95.00 91 GLN A O 1
ATOM 705 N N . GLN A 1 92 ? 15.519 -1.587 -14.266 1.00 93.00 92 GLN A N 1
ATOM 706 C CA . GLN A 1 92 ? 16.837 -2.222 -14.322 1.00 93.00 92 GLN A CA 1
ATOM 707 C C . GLN A 1 92 ? 16.802 -3.546 -15.084 1.00 93.00 92 GLN A C 1
ATOM 709 O O . GLN A 1 92 ? 17.636 -3.756 -15.961 1.00 93.00 92 GLN A O 1
ATOM 714 N N . ILE A 1 93 ? 15.802 -4.393 -14.823 1.00 95.00 93 ILE A N 1
ATOM 715 C CA . ILE A 1 93 ? 15.611 -5.644 -15.569 1.00 95.00 93 ILE A CA 1
ATOM 716 C C . ILE A 1 93 ? 15.460 -5.356 -17.068 1.00 95.00 93 ILE A C 1
ATOM 718 O O . ILE A 1 93 ? 16.124 -5.995 -17.881 1.00 95.00 93 ILE A O 1
ATOM 722 N N . GLY A 1 94 ? 14.642 -4.370 -17.446 1.00 93.88 94 GLY A N 1
ATOM 723 C CA . GLY A 1 94 ? 14.461 -3.979 -18.847 1.00 93.88 94 GLY A CA 1
ATOM 724 C C . GLY A 1 94 ? 15.761 -3.528 -19.520 1.00 93.88 94 GLY A C 1
ATOM 725 O O . GLY A 1 94 ? 16.052 -3.946 -20.642 1.00 93.88 94 GLY A O 1
ATOM 726 N N . ILE A 1 95 ? 16.575 -2.730 -18.824 1.00 93.25 95 ILE A N 1
ATOM 727 C CA . ILE A 1 95 ? 17.896 -2.296 -19.305 1.00 93.25 95 ILE A CA 1
ATOM 728 C C . ILE A 1 95 ? 18.820 -3.506 -19.499 1.00 93.25 95 ILE A C 1
ATOM 730 O O . ILE A 1 95 ? 19.426 -3.647 -20.561 1.00 93.25 95 ILE A O 1
ATOM 734 N N . SER A 1 96 ? 18.895 -4.403 -18.513 1.00 91.94 96 SER A N 1
ATOM 735 C CA . SER A 1 96 ? 19.727 -5.609 -18.590 1.00 91.94 96 SER A CA 1
ATOM 736 C C . SER A 1 96 ? 19.314 -6.527 -19.739 1.00 91.94 96 SER A C 1
ATOM 738 O O . SER A 1 96 ? 20.170 -6.995 -20.487 1.00 91.94 96 SER A O 1
ATOM 740 N N . LEU A 1 97 ? 18.011 -6.750 -19.924 1.00 93.06 97 LEU A N 1
ATOM 741 C CA . LEU A 1 97 ? 17.497 -7.565 -21.026 1.00 93.06 97 LEU A CA 1
ATOM 742 C C . LEU A 1 97 ? 17.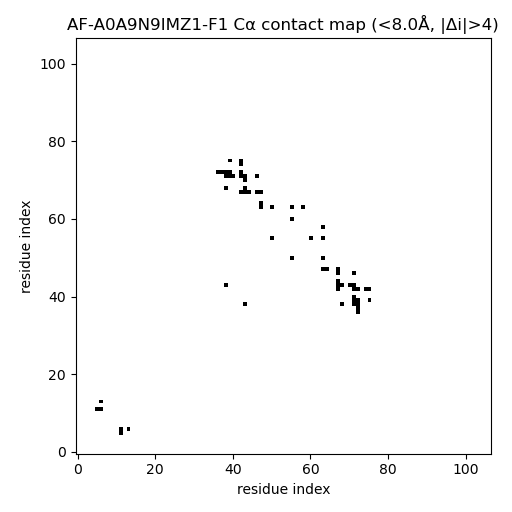783 -6.926 -22.387 1.00 93.06 97 LEU A C 1
ATOM 744 O O . LEU A 1 97 ? 18.166 -7.628 -23.315 1.00 93.06 97 LEU A O 1
ATOM 748 N N . THR A 1 98 ? 17.668 -5.602 -22.498 1.00 92.19 98 THR A N 1
ATOM 749 C CA . THR A 1 98 ? 17.989 -4.878 -23.739 1.00 92.19 98 THR A CA 1
ATOM 750 C C . THR A 1 98 ? 19.463 -5.025 -24.111 1.00 92.19 98 THR A C 1
ATOM 752 O O . THR A 1 98 ? 19.785 -5.162 -25.287 1.00 92.19 98 THR A O 1
ATOM 755 N N . ALA A 1 99 ? 20.362 -5.019 -23.122 1.00 88.19 99 ALA A N 1
ATOM 756 C CA . AL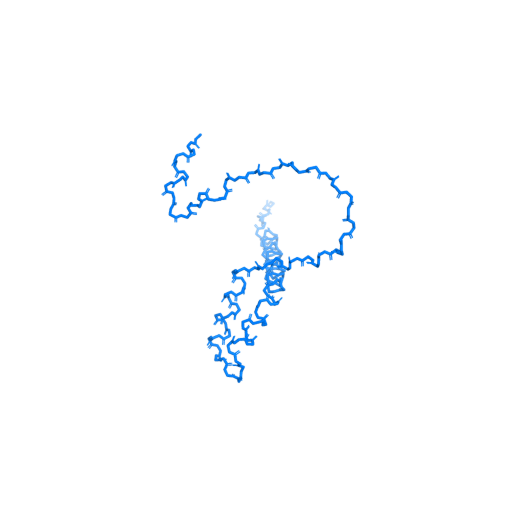A A 1 99 ? 21.789 -5.229 -23.348 1.00 88.19 99 ALA A CA 1
ATOM 757 C C . ALA A 1 99 ? 22.107 -6.672 -23.774 1.00 88.19 99 ALA A C 1
ATOM 759 O O . ALA A 1 99 ? 22.928 -6.881 -24.662 1.00 88.19 99 ALA A O 1
ATOM 760 N N . LEU A 1 100 ? 21.444 -7.661 -23.167 1.00 89.81 100 LEU A N 1
ATOM 761 C CA . LEU A 1 100 ? 21.641 -9.079 -23.493 1.00 89.81 100 LEU A CA 1
ATOM 762 C C . LEU A 1 100 ? 21.082 -9.464 -24.864 1.00 89.81 100 LEU A C 1
ATOM 764 O O . LEU A 1 100 ? 21.641 -10.323 -25.535 1.00 89.81 100 LEU A O 1
ATOM 768 N N . LEU A 1 101 ? 19.976 -8.844 -25.269 1.00 90.88 101 LEU A N 1
ATOM 769 C CA . LEU A 1 101 ? 19.272 -9.150 -26.514 1.00 90.88 101 LEU A CA 1
ATOM 770 C C . LEU A 1 101 ? 19.721 -8.260 -27.681 1.00 90.88 101 LEU A C 1
ATOM 772 O O . LEU A 1 101 ? 18.997 -8.137 -28.671 1.00 90.88 101 LEU A O 1
ATOM 776 N N . GLN A 1 102 ? 20.892 -7.619 -27.582 1.00 86.50 102 GLN A N 1
ATOM 777 C CA . GLN A 1 102 ? 21.437 -6.882 -28.717 1.00 86.50 102 GLN A CA 1
ATOM 778 C C . GLN A 1 102 ? 21.723 -7.845 -29.878 1.00 86.50 102 GLN A C 1
ATOM 780 O O . GLN A 1 102 ? 22.278 -8.923 -29.656 1.00 86.50 102 GLN A O 1
ATOM 785 N N . PRO A 1 103 ? 21.347 -7.477 -31.115 1.00 83.56 103 PRO A N 1
ATOM 786 C CA . PRO A 1 103 ? 21.593 -8.321 -32.270 1.00 83.56 103 PRO A CA 1
ATOM 787 C C . PRO A 1 103 ? 23.098 -8.529 -32.443 1.00 83.56 103 PRO A C 1
ATOM 789 O O . PRO A 1 103 ? 23.880 -7.575 -32.393 1.00 83.56 103 PRO A O 1
ATOM 792 N N . ILE A 1 104 ? 23.490 -9.785 -32.647 1.00 79.06 104 ILE A N 1
ATOM 793 C CA . ILE A 1 104 ? 24.865 -10.146 -32.981 1.00 79.06 104 ILE A CA 1
ATOM 794 C C . ILE A 1 104 ? 25.170 -9.481 -34.324 1.00 79.06 104 ILE A C 1
ATOM 796 O O . ILE A 1 104 ? 24.462 -9.703 -35.304 1.00 79.06 104 ILE A O 1
ATOM 800 N N . LYS A 1 105 ? 26.183 -8.613 -34.356 1.00 73.62 105 LYS A N 1
ATOM 801 C CA . LYS A 1 105 ? 26.691 -8.076 -35.617 1.00 73.62 105 LYS A CA 1
ATOM 802 C C . LYS A 1 105 ? 27.465 -9.201 -36.297 1.00 73.62 105 LYS A C 1
ATOM 804 O O . LYS A 1 105 ? 28.511 -9.593 -35.792 1.00 73.62 105 LYS A O 1
ATOM 809 N N . GLU A 1 106 ? 26.915 -9.745 -37.375 1.00 60.72 106 GLU A N 1
ATOM 810 C CA . GLU A 1 106 ? 27.660 -10.605 -38.295 1.00 60.72 106 GLU A CA 1
ATOM 811 C C . GLU A 1 106 ? 28.616 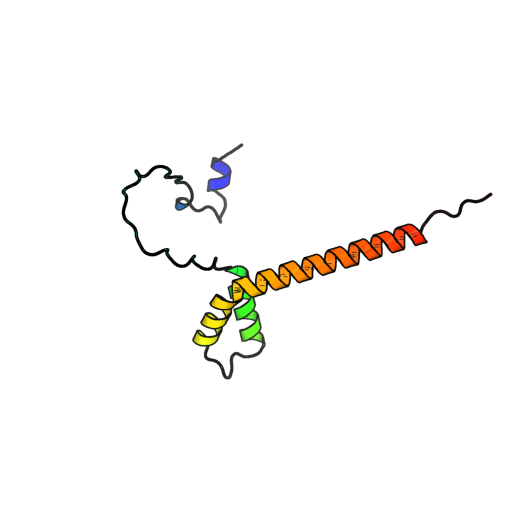-9.701 -39.098 1.00 60.72 106 GLU A C 1
ATOM 813 O O . GLU A 1 106 ? 28.162 -8.737 -39.720 1.00 60.72 106 GLU A O 1
ATOM 818 N N . GLU A 1 107 ? 29.928 -9.949 -38.986 1.00 51.28 107 GLU A N 1
ATOM 819 C CA . GLU A 1 107 ? 30.969 -9.385 -39.869 1.00 51.28 107 GLU A CA 1
ATOM 820 C C . GLU A 1 107 ? 31.081 -10.191 -41.166 1.00 51.28 107 GLU A C 1
ATOM 822 O O . GLU A 1 107 ? 31.016 -11.442 -41.091 1.00 51.28 107 GLU A O 1
#

Sequence (107 aa):
ADKEKLAQHPTYCSDCVKPSLLVPIAKGSKPRKKAKVKKNTVAYYQCLSACCQQGISPKKITQVAHECKQNSAGILAQRTQEIRKLNEAYQQIGISLTALLQPIKEE

Foldseek 3Di:
DDPPVLCPPPPDDPVVPDPPPDDDDDDDDDPDPDPDPPFPPVQLVVQLVVCVVVPVPPDDSVVSSVVSRVCSVVSVVVVVVVVVVVVVVVVVVVVVVCVVPPDDDDD

Organism: NCBI:txid144679

Solvent-accessible surface area (backbone atoms only — not comparable to full-atom values): 6842 Å² total; per-residue (Å²): 138,60,74,68,65,53,66,71,39,99,84,54,61,86,84,77,78,68,89,86,80,87,77,86,89,75,94,70,97,66,81,81,73,74,76,75,75,72,75,38,67,66,45,23,53,52,44,48,52,54,43,57,75,72,49,54,75,94,56,54,72,69,55,52,53,51,51,25,58,70,41,12,52,56,54,48,53,51,51,54,51,51,53,48,53,51,51,53,51,53,50,51,51,51,54,53,50,54,66,71,67,52,79,81,81,83,131

Mean predicted aligned error: 16.8 Å

pLDDT: mean 72.66, std 18.42, range [39.38, 95.56]

Radius of gyration: 24.75 Å; Cα contacts (8 Å, |Δi|>4): 33; chains: 1; bounding box: 58×52×62 Å

Secondary structure (DSSP, 8-state):
--HHHHHTSTT--GGG----------------PPP-----HHHHHHHHHHHHHT--TTS-HHHHHHHHHHHHHHHHHHHHHHHHHHHHHHHHHHHHHHHHTPPP---